Protein AF-A0A3Q9RNN1-F1 (afdb_monomer_lite)

Foldseek 3Di:
DPPVCCVPPLVVLLVVCLQAQAPDPVRNVLSLVLVLLVVLVVQVCCVPPPVPDDDPDPCPSVVSSVVSVVSNVVSSVVSVVPPDPVSRDYDDCVLCDPPHVVVVSSCVSVVVSVVVVVVVVVPPD

pLDDT: mean 90.62, std 6.49, range [57.97, 97.44]

Sequence (125 aa):
MPVTVVTLFFPIMVLLSVRYSPEKWGWKIPFYWTIIHIGMFLETWSLTNTGLIRYSFKWGFWDSYTWWWIYFLVFEWIGGIIIPRDLRKPININHLKFGGLGWAIIHFVLILTIFLGGYYLGSLK

Organism: NCBI:txid228899

Secondary structure (DSSP, 8-state):
--HHHHHHHHHHHHHHHHHH--SSHHHHHHHHHHHHHHHHHHHHHHHHHTSS---SSTTHHHHHHHHHHHHHHHHHHHHHHHS-GGG--PPPGGGTSTTSHHHHHHHHHHHHHHHHHHHHHHH--

Structure (mmCIF, N/CA/C/O backbone):
data_AF-A0A3Q9RNN1-F1
#
_entry.id   AF-A0A3Q9RNN1-F1
#
loop_
_atom_site.group_PDB
_atom_site.id
_atom_site.type_symbol
_atom_site.label_atom_id
_atom_site.label_alt_id
_atom_site.label_comp_id
_atom_site.label_asym_id
_atom_site.label_entity_id
_atom_site.label_seq_id
_atom_site.pdbx_PDB_ins_code
_atom_site.Cartn_x
_atom_site.Cartn_y
_atom_site.Cartn_z
_atom_site.occupancy
_atom_site.B_iso_or_equiv
_atom_site.auth_seq_id
_atom_site.auth_comp_id
_atom_site.auth_asym_id
_atom_site.auth_atom_id
_atom_site.pdbx_PDB_model_num
ATOM 1 N N . MET A 1 1 ? -15.797 -8.841 9.836 1.00 64.12 1 MET A N 1
ATOM 2 C CA . MET A 1 1 ? -15.927 -7.996 8.629 1.00 64.12 1 MET A CA 1
ATOM 3 C C . MET A 1 1 ? -16.878 -8.668 7.649 1.00 64.12 1 MET A C 1
ATOM 5 O O . MET A 1 1 ? -16.932 -9.896 7.662 1.00 64.12 1 MET A O 1
ATOM 9 N N . PRO A 1 2 ? -17.606 -7.916 6.808 1.00 77.94 2 PRO A N 1
ATOM 10 C CA . PRO A 1 2 ? -18.436 -8.495 5.758 1.00 77.94 2 PRO A CA 1
ATOM 11 C C . PRO A 1 2 ? -17.542 -9.212 4.742 1.00 77.94 2 PRO A C 1
ATOM 13 O O . PRO A 1 2 ? -16.703 -8.576 4.104 1.00 77.94 2 PRO A O 1
ATOM 16 N N . VAL A 1 3 ? -17.713 -10.529 4.600 1.00 80.12 3 VAL A N 1
ATOM 17 C CA . VAL A 1 3 ? -16.851 -11.377 3.756 1.00 80.12 3 VAL A CA 1
ATOM 18 C C . VAL A 1 3 ? -16.799 -10.848 2.324 1.00 80.12 3 VAL A C 1
ATOM 20 O O . VAL A 1 3 ? -15.711 -10.661 1.798 1.00 80.12 3 VAL A O 1
ATOM 23 N N . THR A 1 4 ? -17.949 -10.485 1.750 1.00 83.38 4 THR A N 1
ATOM 24 C CA . THR A 1 4 ? -18.067 -9.972 0.376 1.00 83.38 4 THR A CA 1
ATOM 25 C C . THR A 1 4 ? -17.208 -8.733 0.115 1.00 83.38 4 THR A C 1
ATOM 27 O O . THR A 1 4 ? -16.589 -8.621 -0.940 1.00 83.38 4 THR A O 1
ATOM 30 N N . VAL A 1 5 ? -17.145 -7.807 1.079 1.00 81.88 5 VAL A N 1
ATOM 31 C CA . VAL A 1 5 ? -16.359 -6.569 0.951 1.00 81.88 5 VAL A CA 1
ATOM 32 C C . VAL A 1 5 ? -14.869 -6.900 0.938 1.00 81.88 5 VAL A C 1
ATOM 34 O O . VAL A 1 5 ? -14.137 -6.419 0.076 1.00 81.88 5 VAL A O 1
ATOM 37 N N . VAL A 1 6 ? -14.433 -7.777 1.844 1.00 81.19 6 VAL A N 1
ATOM 38 C CA . VAL A 1 6 ? -13.032 -8.208 1.945 1.00 81.19 6 VAL A CA 1
ATOM 39 C C . VAL A 1 6 ? -12.606 -8.968 0.687 1.00 81.19 6 VAL A C 1
ATOM 41 O O . VAL A 1 6 ? -11.581 -8.644 0.086 1.00 81.19 6 VAL A O 1
ATOM 44 N N . THR A 1 7 ? -13.415 -9.930 0.239 1.00 84.19 7 THR A N 1
ATOM 45 C CA . THR A 1 7 ? -13.109 -10.766 -0.932 1.00 84.19 7 THR A CA 1
ATOM 46 C C . THR A 1 7 ? -13.111 -9.996 -2.246 1.00 84.19 7 THR A C 1
ATOM 48 O O . THR A 1 7 ? -12.524 -10.465 -3.213 1.00 84.19 7 THR A O 1
ATOM 51 N N . LEU A 1 8 ? -13.754 -8.828 -2.307 1.00 88.19 8 LEU A N 1
ATOM 52 C CA . LEU A 1 8 ? -13.727 -7.973 -3.492 1.00 88.19 8 LEU A CA 1
ATOM 53 C C . LEU A 1 8 ? -12.569 -6.968 -3.435 1.00 88.19 8 LEU A C 1
ATOM 55 O O . LEU A 1 8 ? -11.812 -6.828 -4.394 1.00 88.19 8 LEU A O 1
ATOM 59 N N . PHE A 1 9 ? -12.417 -6.272 -2.309 1.00 88.56 9 PHE A N 1
ATOM 60 C CA . PHE A 1 9 ? -11.522 -5.122 -2.205 1.00 88.56 9 PHE A CA 1
ATOM 61 C C . PHE A 1 9 ? -10.041 -5.522 -2.226 1.00 88.56 9 PHE A C 1
ATOM 63 O O . PHE A 1 9 ? -9.253 -4.961 -2.991 1.00 88.56 9 PHE A O 1
ATOM 70 N N . PHE A 1 10 ? -9.659 -6.530 -1.436 1.00 90.00 10 PHE A N 1
ATOM 71 C CA . PHE A 1 10 ? -8.259 -6.940 -1.299 1.00 90.00 10 PHE A CA 1
ATOM 72 C C . PHE A 1 10 ? -7.655 -7.511 -2.589 1.00 90.00 10 PHE A C 1
ATOM 74 O O . PHE A 1 10 ? -6.546 -7.097 -2.942 1.00 90.00 10 PHE A O 1
ATOM 81 N N . PRO A 1 11 ? -8.338 -8.396 -3.343 1.00 92.31 11 PRO A N 1
ATOM 82 C CA . PRO A 1 11 ? -7.813 -8.864 -4.623 1.00 92.31 11 PRO A CA 1
ATOM 83 C C . PRO A 1 11 ? -7.654 -7.742 -5.650 1.00 92.31 11 PRO A C 1
ATOM 85 O O . PRO A 1 11 ? -6.625 -7.681 -6.318 1.00 92.31 11 PRO A O 1
ATOM 88 N N . ILE A 1 12 ? -8.614 -6.814 -5.746 1.00 93.62 12 ILE A N 1
ATOM 89 C CA . ILE A 1 12 ? -8.522 -5.678 -6.680 1.00 93.62 12 ILE A CA 1
ATOM 90 C C . ILE A 1 12 ? -7.313 -4.801 -6.345 1.00 93.62 12 ILE A C 1
ATOM 92 O O . ILE A 1 12 ? -6.528 -4.467 -7.236 1.00 93.62 12 ILE A O 1
ATOM 96 N N . MET A 1 13 ? -7.124 -4.462 -5.067 1.00 94.31 13 MET A N 1
ATOM 97 C CA . MET A 1 13 ? -5.956 -3.688 -4.644 1.00 94.31 13 MET A CA 1
ATOM 98 C C . MET A 1 13 ? -4.648 -4.412 -4.949 1.00 94.31 13 MET A C 1
ATOM 100 O O . MET A 1 13 ? -3.707 -3.782 -5.430 1.00 94.31 13 MET A O 1
ATOM 104 N N . VAL A 1 14 ? -4.579 -5.724 -4.711 1.00 94.75 14 VAL A N 1
ATOM 105 C CA . VAL A 1 14 ? -3.399 -6.525 -5.053 1.00 94.75 14 VAL A CA 1
ATOM 106 C C . VAL A 1 14 ? -3.120 -6.465 -6.545 1.00 94.75 14 VAL A C 1
ATOM 108 O O . VAL A 1 14 ? -2.014 -6.091 -6.924 1.00 94.75 14 VAL A O 1
ATOM 111 N N . LEU A 1 15 ? -4.112 -6.741 -7.391 1.00 93.44 15 LEU A N 1
ATOM 112 C CA . LEU A 1 15 ? -3.942 -6.726 -8.844 1.00 93.44 15 LEU A CA 1
ATOM 113 C C . LEU A 1 15 ? -3.412 -5.375 -9.338 1.00 93.44 15 LEU A C 1
ATOM 115 O O . LEU A 1 15 ? -2.483 -5.330 -10.146 1.00 93.44 15 LEU A O 1
ATOM 119 N N . LEU A 1 16 ? -3.954 -4.273 -8.815 1.00 94.50 16 LEU A N 1
ATOM 120 C CA . LEU A 1 16 ? -3.481 -2.929 -9.145 1.00 94.50 16 LEU A CA 1
ATOM 121 C C . LEU A 1 16 ? -2.063 -2.680 -8.615 1.00 94.50 16 LEU A C 1
ATOM 123 O O . LEU A 1 16 ? -1.190 -2.251 -9.368 1.00 94.50 16 LEU A O 1
ATOM 127 N N . SER A 1 17 ? -1.812 -2.979 -7.342 1.00 94.81 17 SER A N 1
ATOM 128 C CA . SER A 1 17 ? -0.517 -2.731 -6.700 1.00 94.81 17 SER A CA 1
ATOM 129 C C . SER A 1 17 ? 0.614 -3.518 -7.366 1.00 94.81 17 SER A C 1
ATOM 131 O O . SER A 1 17 ? 1.659 -2.948 -7.659 1.00 94.81 17 SER A O 1
ATOM 133 N N . VAL A 1 18 ? 0.394 -4.791 -7.700 1.00 95.25 18 VAL A N 1
ATOM 134 C CA . VAL A 1 18 ? 1.374 -5.659 -8.366 1.00 95.25 18 VAL A CA 1
ATOM 135 C C . VAL A 1 18 ? 1.631 -5.197 -9.798 1.00 95.25 18 VAL A C 1
ATOM 137 O O . VAL A 1 18 ? 2.786 -5.167 -10.241 1.00 95.25 18 VAL A O 1
ATOM 140 N N . ARG A 1 19 ? 0.579 -4.793 -10.526 1.00 94.94 19 ARG A N 1
ATOM 141 C CA . ARG A 1 19 ? 0.704 -4.294 -11.903 1.00 94.94 19 ARG A CA 1
ATOM 142 C C . ARG A 1 19 ? 1.559 -3.033 -11.983 1.00 94.94 19 ARG A C 1
ATOM 144 O O . ARG A 1 19 ? 2.358 -2.922 -12.911 1.00 94.94 19 ARG A O 1
ATOM 151 N N . TYR A 1 20 ? 1.383 -2.112 -11.036 1.00 95.31 20 TYR A N 1
ATOM 152 C CA . TYR A 1 20 ? 2.055 -0.807 -11.023 1.00 95.31 20 TYR A CA 1
ATOM 153 C C . TYR A 1 20 ? 3.289 -0.740 -10.110 1.00 95.31 20 TYR A C 1
ATOM 155 O O . TYR A 1 20 ? 3.972 0.286 -10.083 1.00 95.31 20 TYR A O 1
ATOM 163 N N . SER A 1 21 ? 3.603 -1.829 -9.402 1.00 95.50 21 SER A N 1
ATOM 164 C CA . SER A 1 21 ? 4.741 -1.930 -8.487 1.00 95.50 21 SER A CA 1
ATOM 165 C C . SER A 1 21 ? 6.043 -1.484 -9.165 1.00 95.50 21 SER A C 1
ATOM 167 O O . SER A 1 21 ? 6.345 -1.963 -10.262 1.00 95.50 21 SER A O 1
ATOM 169 N N . PRO A 1 22 ? 6.844 -0.599 -8.545 1.00 94.88 22 PRO A N 1
ATOM 170 C CA . PRO A 1 22 ? 8.117 -0.160 -9.111 1.00 94.88 22 PRO A CA 1
ATOM 171 C C . PRO A 1 22 ? 9.072 -1.334 -9.346 1.00 94.88 22 PRO A C 1
ATOM 173 O O . PRO A 1 22 ? 9.126 -2.265 -8.544 1.00 94.88 22 PRO A O 1
ATOM 176 N N . GLU A 1 23 ? 9.886 -1.280 -10.402 1.00 91.69 23 GLU A N 1
ATOM 177 C CA . GLU A 1 23 ? 10.851 -2.357 -10.686 1.00 91.69 23 GLU A CA 1
ATOM 178 C C . GLU A 1 23 ? 11.927 -2.468 -9.604 1.00 91.69 23 GLU A C 1
ATOM 180 O O . GLU A 1 23 ? 12.267 -3.559 -9.147 1.00 91.69 23 GLU A O 1
ATOM 185 N N . LYS A 1 24 ? 12.460 -1.322 -9.163 1.00 91.62 24 LYS A N 1
ATOM 186 C CA . LYS A 1 24 ? 13.520 -1.281 -8.155 1.00 91.62 24 LYS A CA 1
ATOM 187 C C . LYS A 1 24 ? 12.948 -1.554 -6.773 1.00 91.62 24 LYS A C 1
ATOM 189 O O . LYS A 1 24 ? 12.112 -0.795 -6.286 1.00 91.62 24 LYS A O 1
ATOM 194 N N . TRP A 1 25 ? 13.495 -2.569 -6.107 1.00 87.56 25 TRP A N 1
ATOM 195 C CA . TRP A 1 25 ? 13.065 -2.998 -4.775 1.00 87.56 25 TRP A CA 1
ATOM 196 C C . TRP A 1 25 ? 13.048 -1.863 -3.741 1.00 87.56 25 TRP A C 1
ATOM 198 O O . TRP A 1 25 ? 12.090 -1.735 -2.987 1.00 87.56 25 TRP A O 1
ATOM 208 N N . GLY A 1 26 ? 14.041 -0.966 -3.775 1.00 91.00 26 GLY A N 1
ATOM 209 C CA . GLY A 1 26 ? 14.100 0.188 -2.867 1.00 91.00 26 GLY A CA 1
ATOM 210 C C . GLY A 1 26 ? 12.887 1.126 -2.948 1.00 91.00 26 GLY A C 1
ATOM 211 O O . GLY A 1 26 ? 12.564 1.783 -1.966 1.00 91.00 26 GLY A O 1
ATOM 212 N N . TRP A 1 27 ? 12.176 1.153 -4.081 1.00 93.56 27 TRP A N 1
ATOM 213 C CA . TRP A 1 27 ? 10.954 1.946 -4.253 1.00 93.56 27 TRP A CA 1
ATOM 214 C C . TRP A 1 27 ? 9.667 1.163 -3.988 1.00 93.56 27 TRP A C 1
ATOM 216 O O . TRP A 1 27 ? 8.606 1.773 -3.879 1.00 93.56 27 TRP A O 1
ATOM 226 N N . LYS A 1 28 ? 9.737 -0.163 -3.835 1.00 93.88 28 LYS A N 1
ATOM 227 C CA . LYS A 1 28 ? 8.563 -0.978 -3.500 1.00 93.88 28 LYS A CA 1
ATOM 228 C C . LYS A 1 28 ? 8.088 -0.717 -2.080 1.00 93.88 28 LYS A C 1
ATOM 230 O O . LYS A 1 28 ? 6.892 -0.569 -1.881 1.00 93.88 28 LYS A O 1
ATOM 235 N N . ILE A 1 29 ? 9.006 -0.600 -1.118 1.00 92.81 29 ILE A N 1
ATOM 236 C CA . ILE A 1 29 ? 8.655 -0.304 0.278 1.00 92.81 29 ILE A CA 1
ATOM 237 C C . ILE 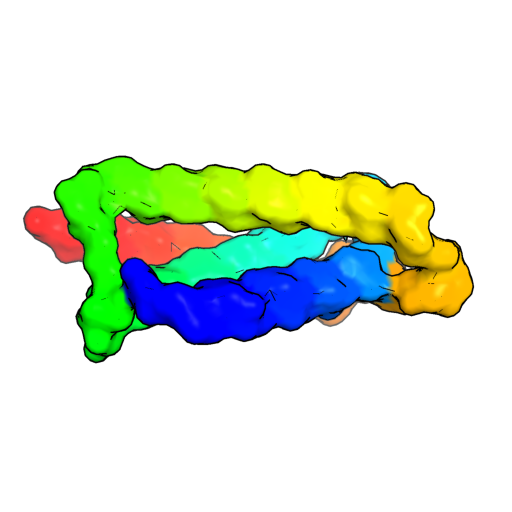A 1 29 ? 7.820 0.979 0.375 1.00 92.81 29 ILE A C 1
ATOM 239 O O . ILE A 1 29 ? 6.676 0.872 0.802 1.00 92.81 29 ILE A O 1
ATOM 243 N N . PRO A 1 30 ? 8.295 2.165 -0.060 1.00 94.69 30 PRO A N 1
ATOM 244 C CA . PRO A 1 30 ? 7.494 3.383 0.050 1.00 94.69 30 PRO A CA 1
ATOM 245 C C . PRO A 1 30 ? 6.194 3.308 -0.762 1.00 94.69 30 PRO A C 1
ATOM 247 O O . PRO A 1 30 ? 5.176 3.822 -0.315 1.00 94.69 30 PRO A O 1
ATOM 250 N N . PHE A 1 31 ? 6.192 2.614 -1.905 1.00 96.12 31 PHE A N 1
ATOM 251 C CA . PHE A 1 31 ? 4.984 2.391 -2.700 1.00 96.12 31 PHE A CA 1
ATOM 252 C C . PHE A 1 31 ? 3.912 1.588 -1.942 1.00 96.12 31 PHE A C 1
ATOM 254 O O . PHE A 1 31 ? 2.783 2.059 -1.800 1.00 96.12 31 PHE A O 1
ATOM 261 N N . TYR A 1 32 ? 4.251 0.405 -1.415 1.00 96.69 32 TYR A N 1
ATOM 262 C CA . TYR A 1 32 ? 3.310 -0.401 -0.630 1.00 96.69 32 TYR A CA 1
ATOM 263 C C . TYR A 1 32 ? 2.942 0.282 0.676 1.00 96.69 32 TYR A C 1
ATOM 265 O O . TYR A 1 32 ? 1.785 0.229 1.078 1.00 96.69 32 TYR A O 1
ATOM 273 N N . TRP A 1 33 ? 3.884 0.984 1.300 1.00 96.19 33 TRP A N 1
ATOM 274 C CA . TRP A 1 33 ? 3.629 1.711 2.533 1.00 96.19 33 TRP A CA 1
ATOM 275 C C . TRP A 1 33 ? 2.522 2.755 2.353 1.00 96.19 33 TRP A C 1
ATOM 277 O O . TRP A 1 33 ? 1.600 2.820 3.164 1.00 96.19 33 TRP A O 1
ATOM 287 N N . THR A 1 34 ? 2.548 3.504 1.246 1.00 96.69 34 THR A N 1
ATOM 288 C CA . THR A 1 34 ? 1.477 4.442 0.880 1.00 96.69 34 THR A CA 1
ATOM 289 C C . THR A 1 34 ? 0.131 3.743 0.700 1.00 96.69 34 THR A C 1
ATOM 291 O O . THR A 1 34 ? -0.866 4.209 1.249 1.00 96.69 34 THR A O 1
ATOM 294 N N . ILE A 1 35 ? 0.085 2.620 -0.023 1.00 96.75 35 ILE A N 1
ATOM 295 C CA . ILE A 1 35 ? -1.161 1.861 -0.232 1.00 96.75 35 ILE A CA 1
ATOM 296 C C . ILE A 1 35 ? -1.720 1.365 1.106 1.00 96.75 35 ILE A C 1
ATOM 298 O O . ILE A 1 35 ? -2.908 1.528 1.376 1.00 96.75 35 ILE A O 1
ATOM 302 N N . ILE A 1 36 ? -0.860 0.810 1.958 1.00 96.44 36 ILE A N 1
ATOM 303 C CA . ILE A 1 36 ? -1.233 0.300 3.278 1.00 96.44 36 ILE A CA 1
ATOM 304 C C . ILE A 1 36 ? -1.748 1.433 4.164 1.00 96.44 36 ILE A C 1
ATOM 306 O O . ILE A 1 36 ? -2.768 1.262 4.818 1.00 96.44 36 ILE A O 1
ATOM 310 N N . HIS A 1 37 ? -1.118 2.609 4.160 1.00 96.25 37 HIS A N 1
ATOM 311 C CA . HIS A 1 37 ? -1.588 3.751 4.950 1.00 96.25 37 HIS A CA 1
ATOM 312 C C . HIS A 1 37 ? -2.947 4.283 4.480 1.00 96.25 37 HIS A C 1
ATOM 314 O O . HIS A 1 37 ? -3.781 4.638 5.313 1.00 96.25 37 HIS A O 1
ATOM 320 N N . ILE A 1 38 ? -3.212 4.280 3.169 1.00 95.75 38 ILE A N 1
ATOM 321 C CA . ILE A 1 38 ? -4.550 4.581 2.637 1.00 95.75 38 ILE A CA 1
ATOM 322 C C . ILE A 1 38 ? -5.555 3.520 3.108 1.00 95.75 38 ILE A C 1
ATOM 324 O O . ILE A 1 38 ? -6.631 3.869 3.592 1.00 95.75 38 ILE A O 1
ATOM 328 N N . GLY A 1 39 ? -5.195 2.237 3.016 1.00 93.56 39 GLY A N 1
ATOM 329 C CA . GLY A 1 39 ? -6.022 1.121 3.481 1.00 93.56 39 GLY A CA 1
ATOM 330 C C . GLY A 1 39 ? -6.360 1.218 4.969 1.00 93.56 39 GLY A C 1
ATOM 331 O O . GLY A 1 39 ? -7.533 1.205 5.334 1.00 93.56 39 GLY A O 1
ATOM 332 N N . MET A 1 40 ? -5.352 1.424 5.818 1.00 92.81 40 MET A N 1
ATOM 333 C CA . MET A 1 40 ? -5.515 1.597 7.262 1.00 92.81 40 MET A CA 1
ATOM 334 C C . MET A 1 40 ? -6.355 2.818 7.614 1.00 92.81 40 MET A C 1
ATOM 336 O O . MET A 1 40 ? -7.160 2.756 8.543 1.00 92.81 40 MET A O 1
ATOM 340 N N . PHE A 1 41 ? -6.205 3.925 6.885 1.00 93.31 41 PHE A N 1
ATOM 341 C CA . PHE A 1 41 ? -7.060 5.092 7.075 1.00 93.31 41 PHE A CA 1
ATOM 342 C C . PHE A 1 41 ? -8.532 4.748 6.808 1.00 93.31 41 PHE A C 1
ATOM 344 O O . PHE A 1 41 ? -9.385 5.009 7.658 1.00 93.31 41 PHE A O 1
ATOM 351 N N . LEU A 1 42 ? -8.831 4.101 5.676 1.00 91.56 42 LEU A N 1
ATOM 352 C CA . LEU A 1 42 ? -10.193 3.685 5.319 1.00 91.56 42 LEU A CA 1
ATOM 353 C C . LEU A 1 42 ? -10.765 2.655 6.301 1.00 91.56 42 LEU A C 1
ATOM 355 O O . LEU A 1 42 ? -11.944 2.721 6.654 1.00 91.56 42 LEU A O 1
ATOM 359 N N . GLU A 1 43 ? -9.938 1.723 6.765 1.00 90.06 43 GLU A N 1
ATOM 360 C CA . GLU A 1 43 ? -10.303 0.726 7.770 1.00 90.06 43 GLU A CA 1
ATOM 361 C C . GLU A 1 43 ? -10.630 1.381 9.115 1.00 90.06 43 GLU A C 1
ATOM 363 O O . GLU A 1 43 ? -11.674 1.095 9.700 1.00 90.06 43 GLU A O 1
ATOM 368 N N . THR A 1 44 ? -9.806 2.329 9.566 1.00 89.62 44 THR A N 1
ATOM 369 C CA . THR A 1 44 ? -10.040 3.095 10.804 1.00 89.62 44 THR A CA 1
ATOM 370 C C . THR A 1 44 ? -11.298 3.944 10.705 1.00 89.62 44 THR A C 1
ATOM 372 O O . THR A 1 44 ? -12.116 3.980 11.628 1.00 89.62 44 THR A O 1
ATOM 375 N N . TRP A 1 45 ? -11.488 4.613 9.570 1.00 90.12 45 TRP A N 1
ATOM 376 C CA . TRP A 1 45 ? -12.690 5.390 9.309 1.00 90.12 45 TRP A CA 1
ATOM 377 C C . TRP A 1 45 ? -13.939 4.496 9.311 1.00 90.12 45 TRP A C 1
ATOM 379 O O . TRP A 1 45 ? -14.939 4.831 9.945 1.00 90.12 45 TRP A O 1
ATOM 389 N N . SER A 1 46 ? -13.863 3.312 8.698 1.00 89.50 46 SER A N 1
ATOM 390 C CA . SER A 1 46 ? -14.963 2.340 8.682 1.00 89.50 46 SER A CA 1
ATOM 391 C C . SER A 1 46 ? -15.264 1.787 10.079 1.00 89.50 46 SER A C 1
ATOM 393 O O . SER A 1 46 ? -16.434 1.711 10.463 1.00 89.50 46 SER A O 1
ATOM 395 N N . LEU A 1 47 ? -14.232 1.452 10.858 1.00 88.62 47 LEU A N 1
ATOM 396 C CA . LEU A 1 47 ? -14.339 1.014 12.254 1.00 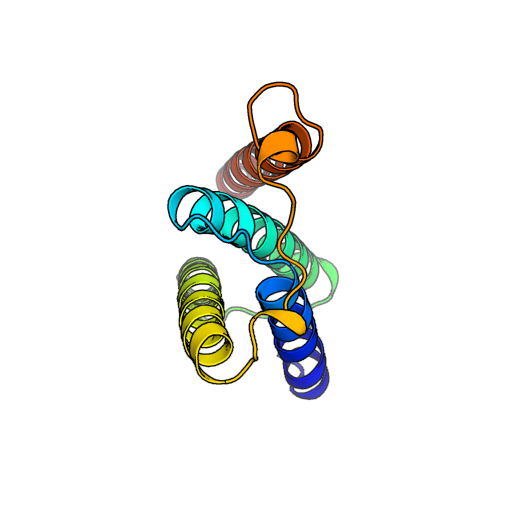88.62 47 LEU A CA 1
ATOM 397 C C . LEU A 1 47 ? -15.075 2.049 13.117 1.00 88.62 47 LEU A C 1
ATOM 399 O O . LEU A 1 47 ? -15.925 1.679 13.923 1.00 88.62 47 LEU A O 1
ATOM 403 N N . THR A 1 48 ? -14.770 3.334 12.928 1.00 87.69 48 THR A N 1
ATOM 404 C CA . THR A 1 48 ? -15.303 4.430 13.755 1.00 87.69 48 THR A CA 1
ATOM 405 C C . THR A 1 48 ? -16.673 4.940 13.304 1.00 87.69 48 THR A C 1
ATOM 407 O O . THR A 1 48 ? -17.468 5.329 14.154 1.00 87.69 48 THR A O 1
ATOM 410 N N . ASN A 1 49 ? -16.986 4.914 12.002 1.00 89.94 49 ASN A N 1
ATOM 411 C CA . ASN A 1 49 ? -18.191 5.565 11.460 1.00 89.94 49 ASN A CA 1
ATOM 412 C C . ASN A 1 49 ? -19.283 4.602 10.978 1.00 89.94 49 ASN A C 1
ATOM 414 O O . ASN A 1 49 ? -20.443 4.992 10.900 1.00 89.94 49 ASN A O 1
ATOM 418 N N . THR A 1 50 ? -18.943 3.359 10.621 1.00 86.38 50 THR A N 1
ATOM 419 C CA . THR A 1 50 ? -19.891 2.465 9.919 1.00 86.38 50 THR A CA 1
ATOM 420 C C . THR A 1 50 ? -20.264 1.217 10.712 1.00 86.38 50 THR A C 1
ATOM 422 O O . THR A 1 50 ? -21.244 0.550 10.392 1.00 86.38 50 THR A O 1
ATOM 425 N N . GLY A 1 51 ? -19.466 0.849 11.720 1.00 81.31 51 GLY A N 1
ATOM 426 C CA . GLY A 1 51 ? -19.641 -0.394 12.476 1.00 81.31 51 GLY A CA 1
ATOM 427 C C . GLY A 1 51 ? -19.438 -1.681 11.659 1.00 81.31 51 GLY A C 1
ATOM 428 O O . GLY A 1 51 ? -19.648 -2.766 12.205 1.00 81.31 51 GLY A O 1
ATOM 429 N N . LEU A 1 52 ? -19.017 -1.581 10.387 1.00 80.94 52 LEU A N 1
ATOM 430 C CA . LEU A 1 52 ? -18.712 -2.714 9.495 1.00 80.94 52 LEU A CA 1
ATOM 431 C C . LEU A 1 52 ? -17.533 -3.552 10.004 1.00 80.94 52 LEU A C 1
ATOM 433 O O . LEU A 1 52 ? -17.449 -4.763 9.777 1.00 80.94 52 LEU A O 1
ATOM 437 N N . ILE A 1 53 ? -16.606 -2.888 10.686 1.00 83.19 53 ILE A N 1
ATOM 438 C CA . ILE A 1 53 ? -15.407 -3.471 11.267 1.00 83.19 53 ILE A CA 1
ATOM 439 C C . ILE A 1 53 ? -15.520 -3.278 12.773 1.00 83.19 53 ILE A C 1
ATOM 441 O O . ILE A 1 53 ? -15.943 -2.223 13.233 1.00 83.19 53 ILE A O 1
ATOM 445 N N . ARG A 1 54 ? -15.179 -4.313 13.539 1.00 82.50 54 ARG A N 1
ATOM 446 C CA . ARG A 1 54 ? -15.085 -4.258 14.997 1.00 82.50 54 ARG A CA 1
ATOM 447 C C . ARG A 1 54 ? -13.870 -5.063 15.410 1.00 82.50 54 ARG A C 1
ATOM 449 O O . ARG A 1 54 ? -13.779 -6.241 15.067 1.00 82.50 54 ARG A O 1
ATOM 456 N N . TYR A 1 55 ? -12.957 -4.437 16.137 1.00 82.38 55 TYR A N 1
ATOM 457 C CA . TYR A 1 55 ? -11.877 -5.158 16.792 1.00 82.38 55 TYR A CA 1
ATOM 458 C C . TYR A 1 55 ? -12.371 -5.665 18.141 1.00 82.38 55 TYR A C 1
ATOM 460 O O . TYR A 1 55 ? -12.878 -4.898 18.955 1.00 82.38 55 TYR A O 1
ATOM 468 N N . SER A 1 56 ? -12.239 -6.967 18.373 1.00 77.19 56 SER A N 1
ATOM 469 C CA . SER A 1 56 ? -12.530 -7.591 19.667 1.00 77.19 56 SER A CA 1
ATOM 470 C C . SER A 1 56 ? -11.348 -7.502 20.636 1.00 77.19 56 SER A C 1
ATOM 472 O O . SER A 1 56 ? -11.528 -7.658 21.840 1.00 77.19 56 SER A O 1
ATOM 474 N N . PHE A 1 57 ? -10.141 -7.247 20.123 1.00 78.44 57 PHE A N 1
ATOM 475 C CA . PHE A 1 57 ? -8.894 -7.259 20.879 1.00 78.44 57 PHE A CA 1
ATOM 476 C C . PHE A 1 57 ? -8.108 -5.957 20.699 1.00 78.44 57 PHE A C 1
ATOM 478 O O . PHE A 1 57 ? -8.104 -5.370 19.617 1.00 78.44 57 PHE A O 1
ATOM 485 N N . LYS A 1 58 ? -7.408 -5.521 21.757 1.00 73.44 58 LYS A N 1
ATOM 486 C CA . LYS A 1 58 ? -6.687 -4.233 21.808 1.00 73.44 58 LYS A CA 1
ATOM 487 C C . LYS A 1 58 ? -5.594 -4.098 20.738 1.00 73.44 58 LYS A C 1
ATOM 489 O O . LYS A 1 58 ? -5.329 -2.989 20.293 1.00 73.44 58 LYS A O 1
ATOM 494 N N . TRP A 1 59 ? -5.001 -5.210 20.302 1.00 75.62 59 TRP A N 1
ATOM 495 C CA . TRP A 1 59 ? -3.969 -5.229 19.258 1.00 75.62 59 TRP A CA 1
ATOM 496 C C . TRP A 1 59 ? -4.515 -5.362 17.832 1.00 75.62 59 TRP A C 1
ATOM 498 O O . TRP A 1 59 ? -3.735 -5.317 16.888 1.00 75.62 59 TRP A O 1
ATOM 508 N N . GLY A 1 60 ? -5.839 -5.426 17.643 1.00 82.38 60 GLY A N 1
ATOM 509 C CA . GLY A 1 60 ? -6.441 -5.670 16.326 1.00 82.38 60 GLY A CA 1
ATOM 510 C C . GLY A 1 60 ? -6.029 -4.666 15.242 1.00 82.38 60 GLY A C 1
ATOM 511 O O . GLY A 1 60 ? -5.882 -5.042 14.085 1.00 82.38 60 GLY A O 1
ATOM 512 N N . PHE A 1 61 ? -5.763 -3.410 15.616 1.00 85.44 61 PHE A N 1
ATOM 513 C CA . PHE A 1 61 ? -5.249 -2.400 14.687 1.00 85.44 61 PHE A CA 1
ATOM 514 C C . PHE A 1 61 ? -3.827 -2.718 14.195 1.00 85.44 61 PHE A C 1
ATOM 516 O O . PHE A 1 61 ? -3.549 -2.638 13.000 1.00 85.44 61 PHE A O 1
ATOM 523 N N . TRP A 1 62 ? -2.932 -3.088 15.116 1.00 87.44 62 TRP A N 1
ATOM 524 C CA . TRP A 1 62 ? -1.551 -3.455 14.797 1.00 87.44 62 TRP A CA 1
ATOM 525 C C . TRP A 1 62 ? -1.482 -4.766 14.013 1.00 87.44 62 TRP A C 1
ATOM 527 O O . TRP A 1 62 ? -0.728 -4.874 13.042 1.00 87.44 62 TRP A O 1
ATOM 537 N N . ASP A 1 63 ? -2.308 -5.737 14.401 1.00 89.62 63 ASP A N 1
ATOM 538 C CA . ASP A 1 63 ? -2.421 -7.015 13.709 1.00 89.62 63 ASP A CA 1
ATOM 539 C C . ASP A 1 63 ? -2.885 -6.788 12.268 1.00 89.62 63 ASP A C 1
ATOM 541 O O . ASP A 1 63 ? -2.257 -7.298 11.341 1.00 89.62 63 ASP A O 1
ATOM 545 N N . SER A 1 64 ? -3.920 -5.962 12.064 1.00 90.69 64 SER A N 1
ATOM 546 C CA . SER A 1 64 ? -4.399 -5.606 10.725 1.00 90.69 64 SER A CA 1
ATOM 547 C C . SER A 1 64 ? -3.292 -4.951 9.895 1.00 90.69 64 SER A C 1
ATOM 549 O O . SER A 1 64 ? -2.962 -5.447 8.817 1.00 90.69 64 SER A O 1
ATOM 551 N N . TYR A 1 65 ? -2.624 -3.918 10.421 1.00 92.50 65 TYR A N 1
ATOM 552 C CA . TYR A 1 65 ? -1.506 -3.251 9.739 1.00 92.50 65 TYR A CA 1
ATOM 553 C C . TYR A 1 65 ? -0.389 -4.222 9.323 1.00 92.50 65 TYR A C 1
ATOM 555 O O . TYR A 1 65 ? 0.131 -4.152 8.207 1.00 92.50 65 TYR A O 1
ATOM 563 N N . THR A 1 66 ? -0.037 -5.160 10.201 1.00 94.38 66 THR A N 1
ATOM 564 C CA . THR A 1 66 ? 0.968 -6.189 9.906 1.00 94.38 66 THR A CA 1
ATOM 565 C C . THR A 1 66 ? 0.485 -7.141 8.810 1.00 94.38 66 THR A C 1
ATOM 567 O O . THR A 1 66 ? 1.237 -7.460 7.885 1.00 94.38 66 THR A O 1
ATOM 570 N N . TRP A 1 67 ? -0.781 -7.559 8.859 1.00 93.94 67 TRP A N 1
ATOM 571 C CA . TRP A 1 67 ? -1.378 -8.417 7.836 1.00 93.94 67 TRP A CA 1
ATOM 572 C C . TRP A 1 67 ? -1.450 -7.747 6.468 1.00 93.94 67 TRP A C 1
ATOM 574 O O . TRP A 1 67 ? -1.175 -8.410 5.469 1.00 93.94 67 TRP A O 1
ATOM 584 N N . TRP A 1 68 ? -1.731 -6.445 6.406 1.00 95.19 68 TRP A N 1
ATOM 585 C CA . TRP A 1 68 ? -1.653 -5.662 5.174 1.00 95.19 68 TRP A CA 1
ATOM 586 C C . TRP A 1 68 ? -0.264 -5.758 4.522 1.00 95.19 68 TRP A C 1
ATOM 588 O O . TRP A 1 68 ? -0.163 -6.010 3.317 1.00 95.19 68 TRP A O 1
ATOM 598 N N . TRP A 1 69 ? 0.805 -5.623 5.314 1.00 96.19 69 TRP A N 1
ATOM 599 C CA . TRP A 1 69 ? 2.182 -5.783 4.835 1.00 96.19 69 TRP A CA 1
ATOM 600 C C . TRP A 1 69 ? 2.462 -7.187 4.312 1.00 96.19 69 TRP A C 1
ATOM 602 O O . TRP A 1 69 ? 2.928 -7.335 3.180 1.00 96.19 69 TRP A O 1
ATOM 612 N N . ILE A 1 70 ? 2.165 -8.212 5.114 1.00 96.06 70 ILE A N 1
ATOM 613 C CA . ILE A 1 70 ? 2.393 -9.612 4.731 1.00 96.06 70 ILE A CA 1
ATOM 614 C C . ILE A 1 70 ? 1.643 -9.925 3.435 1.00 96.06 70 ILE A C 1
ATOM 616 O O . ILE A 1 70 ? 2.233 -10.452 2.493 1.00 96.06 70 ILE A O 1
ATOM 620 N N . TYR A 1 71 ? 0.367 -9.548 3.364 1.00 94.69 71 TYR A N 1
ATOM 621 C CA . TYR A 1 71 ? -0.493 -9.802 2.217 1.00 94.69 71 TYR A CA 1
ATOM 622 C C . TYR A 1 71 ? 0.085 -9.192 0.934 1.00 94.69 71 TYR A C 1
ATOM 624 O O . TYR A 1 71 ? 0.327 -9.912 -0.036 1.00 94.69 71 TYR A O 1
ATOM 632 N N . PHE A 1 72 ? 0.398 -7.894 0.924 1.00 96.06 72 PHE A N 1
ATOM 633 C CA . PHE A 1 72 ? 0.937 -7.257 -0.279 1.00 96.06 72 PHE A CA 1
ATOM 634 C C . PHE A 1 72 ? 2.323 -7.765 -0.676 1.00 96.06 72 PHE A C 1
ATOM 636 O O . PHE A 1 72 ? 2.579 -7.918 -1.869 1.00 96.06 72 PHE A O 1
ATOM 643 N N . LEU A 1 73 ? 3.212 -8.046 0.280 1.00 94.62 73 LEU A N 1
ATOM 644 C CA . LEU A 1 73 ? 4.552 -8.551 -0.035 1.00 94.62 73 LEU A CA 1
ATOM 645 C C . LEU A 1 73 ? 4.508 -9.969 -0.610 1.00 94.62 73 LEU A C 1
ATOM 647 O O . LEU A 1 73 ? 5.193 -10.248 -1.596 1.00 94.62 73 LEU A O 1
ATOM 651 N N . VAL A 1 74 ? 3.672 -10.844 -0.044 1.00 96.31 74 VAL A N 1
ATOM 652 C CA . VAL A 1 74 ? 3.454 -12.197 -0.574 1.00 96.31 74 VAL A CA 1
ATOM 653 C C . VAL A 1 74 ? 2.903 -12.122 -1.995 1.00 96.31 74 VAL A C 1
ATOM 655 O O . VAL A 1 74 ? 3.429 -12.781 -2.889 1.00 96.31 74 VAL A O 1
ATOM 658 N N . PHE A 1 75 ? 1.894 -11.285 -2.241 1.00 96.06 75 PHE A N 1
ATOM 659 C CA . PHE A 1 75 ? 1.322 -11.162 -3.580 1.00 96.06 75 PHE A CA 1
ATOM 660 C C . PHE A 1 75 ? 2.219 -10.428 -4.578 1.00 96.06 75 PHE A C 1
ATOM 662 O O . PHE A 1 75 ? 2.158 -10.734 -5.766 1.00 96.06 75 PHE A O 1
ATOM 669 N N . GLU A 1 76 ? 3.085 -9.517 -4.140 1.00 95.19 76 GLU A N 1
ATOM 670 C CA . GLU A 1 76 ? 4.125 -8.955 -5.003 1.00 95.19 76 GLU A CA 1
ATOM 671 C C . GLU A 1 76 ? 5.133 -10.019 -5.426 1.00 95.19 76 GLU A C 1
ATOM 673 O O . GLU A 1 76 ? 5.522 -10.074 -6.594 1.00 95.19 76 GLU A O 1
ATOM 678 N N . TRP A 1 77 ? 5.526 -10.894 -4.501 1.00 94.31 77 TRP A N 1
ATOM 679 C CA . TRP A 1 77 ? 6.409 -12.012 -4.808 1.00 94.31 77 TRP A CA 1
ATOM 680 C C . TRP A 1 77 ? 5.750 -13.006 -5.773 1.00 94.31 77 TRP A C 1
ATOM 682 O O . TRP A 1 77 ? 6.316 -13.298 -6.827 1.00 94.31 77 TRP A O 1
ATOM 692 N N . ILE A 1 78 ? 4.521 -13.445 -5.479 1.00 95.69 78 ILE A N 1
ATOM 693 C CA . ILE A 1 78 ? 3.733 -14.323 -6.360 1.00 95.69 78 ILE A CA 1
ATOM 694 C C . ILE A 1 78 ? 3.534 -13.667 -7.732 1.00 95.69 78 ILE A C 1
ATOM 696 O O . ILE A 1 78 ? 3.760 -14.292 -8.766 1.00 95.69 78 ILE A O 1
ATOM 700 N N . GLY A 1 79 ? 3.155 -12.391 -7.758 1.00 93.25 79 GLY A N 1
ATOM 701 C CA . GLY A 1 79 ? 2.950 -11.625 -8.981 1.00 93.25 79 GLY A CA 1
ATOM 702 C C . GLY A 1 79 ? 4.219 -11.479 -9.816 1.00 93.25 79 GLY A C 1
ATOM 703 O O . GLY A 1 79 ? 4.150 -11.538 -11.040 1.00 93.25 79 GLY A O 1
ATOM 704 N N . GLY A 1 80 ? 5.382 -11.357 -9.174 1.00 90.94 80 GLY A N 1
ATOM 705 C CA . GLY A 1 80 ? 6.681 -11.356 -9.844 1.00 90.94 80 GLY A CA 1
ATOM 706 C C . GLY A 1 80 ? 7.058 -12.692 -10.491 1.00 90.94 80 GLY A C 1
ATOM 707 O O . GLY A 1 80 ? 7.854 -12.686 -11.429 1.00 90.94 80 GLY A O 1
ATOM 708 N N . ILE A 1 81 ? 6.489 -13.806 -10.019 1.00 93.81 81 ILE A N 1
ATOM 709 C CA . ILE A 1 81 ? 6.689 -15.149 -10.586 1.00 93.81 81 ILE A CA 1
ATOM 710 C C . ILE A 1 81 ? 5.675 -15.429 -11.699 1.00 93.81 81 ILE A C 1
ATOM 712 O O . ILE A 1 81 ? 6.042 -15.938 -12.754 1.00 93.81 81 ILE A O 1
ATOM 716 N N . ILE A 1 82 ? 4.399 -15.116 -11.460 1.00 94.69 82 ILE A N 1
ATOM 717 C CA . ILE A 1 82 ? 3.292 -15.520 -12.336 1.00 94.69 82 ILE A CA 1
ATOM 718 C C . ILE A 1 82 ? 3.106 -14.561 -13.515 1.00 94.69 82 ILE A C 1
ATOM 720 O O . ILE A 1 82 ? 2.778 -15.010 -14.610 1.00 94.69 82 ILE A O 1
ATOM 724 N N . ILE A 1 83 ? 3.265 -13.248 -13.307 1.00 91.81 83 ILE A N 1
ATOM 725 C CA . ILE A 1 83 ? 2.909 -12.239 -14.312 1.00 91.81 83 ILE A CA 1
ATOM 726 C C . ILE A 1 83 ? 4.135 -11.910 -15.181 1.00 91.81 83 ILE A C 1
ATOM 728 O O . ILE A 1 83 ? 5.122 -11.379 -14.659 1.00 91.81 83 ILE A O 1
ATOM 732 N N . PRO A 1 84 ? 4.072 -12.147 -16.507 1.00 91.69 84 PRO A N 1
ATOM 733 C CA . PRO A 1 84 ? 5.102 -11.732 -17.453 1.00 91.69 84 PRO A CA 1
ATOM 734 C C . PRO A 1 84 ? 5.432 -10.239 -17.356 1.00 91.69 84 PRO A C 1
ATOM 736 O O . PRO A 1 84 ? 4.561 -9.403 -17.100 1.00 91.69 84 PRO A O 1
ATOM 739 N N . ARG A 1 85 ? 6.703 -9.884 -17.577 1.00 88.06 85 ARG A N 1
ATOM 740 C CA . ARG A 1 85 ? 7.195 -8.504 -17.404 1.00 88.06 85 ARG A CA 1
ATOM 741 C C . ARG A 1 85 ? 6.493 -7.499 -18.317 1.00 88.06 85 ARG A C 1
ATOM 743 O O . ARG A 1 85 ? 6.251 -6.380 -17.888 1.00 88.06 85 ARG A O 1
ATOM 750 N N . ASP A 1 86 ? 6.149 -7.905 -19.530 1.00 90.94 86 ASP A N 1
ATOM 751 C CA . ASP A 1 86 ? 5.433 -7.117 -20.537 1.00 90.94 86 ASP A CA 1
ATOM 752 C C . ASP A 1 86 ? 3.975 -6.814 -20.151 1.00 90.94 86 ASP A C 1
ATOM 754 O O . ASP A 1 86 ? 3.417 -5.803 -20.580 1.00 90.94 86 ASP A O 1
ATOM 758 N N . LEU A 1 87 ? 3.373 -7.638 -19.287 1.00 92.38 87 LEU A N 1
ATOM 759 C CA . LEU A 1 87 ? 2.038 -7.394 -18.734 1.00 92.38 87 LEU A CA 1
ATOM 760 C C . LEU A 1 87 ? 2.071 -6.516 -17.473 1.00 92.38 87 LEU A C 1
ATOM 762 O O . LEU A 1 87 ? 1.037 -5.967 -17.067 1.00 92.38 87 LEU A O 1
ATOM 766 N N . ARG A 1 88 ? 3.249 -6.337 -16.860 1.00 92.19 88 ARG A N 1
ATOM 767 C CA . ARG A 1 88 ? 3.455 -5.373 -15.773 1.00 92.19 88 ARG A CA 1
ATOM 768 C C . ARG A 1 88 ? 3.647 -3.975 -16.363 1.00 92.19 88 ARG A C 1
ATOM 770 O O . ARG A 1 88 ? 4.255 -3.792 -17.410 1.00 92.19 88 ARG A O 1
ATOM 777 N N . LYS A 1 89 ? 3.127 -2.958 -15.674 1.00 95.50 89 LYS A N 1
ATOM 778 C CA . LYS A 1 89 ? 3.287 -1.547 -16.050 1.00 95.50 89 LYS A CA 1
ATOM 779 C C . LYS A 1 89 ? 3.883 -0.783 -14.865 1.00 95.50 89 LYS A C 1
ATOM 781 O O . LYS A 1 89 ? 3.171 0.003 -14.240 1.00 95.50 89 LYS A O 1
ATOM 786 N N . PRO A 1 90 ? 5.153 -1.043 -14.511 1.00 95.06 90 PRO A N 1
ATOM 787 C CA . PRO A 1 90 ? 5.770 -0.439 -13.339 1.00 95.06 90 PRO A CA 1
ATOM 788 C C . PRO A 1 90 ? 5.785 1.086 -13.456 1.00 95.06 90 PRO A C 1
ATOM 790 O O . PRO A 1 90 ? 6.025 1.648 -14.529 1.00 95.06 90 PRO A O 1
ATOM 793 N N . ILE A 1 91 ? 5.539 1.773 -12.340 1.00 93.75 91 ILE A N 1
ATOM 794 C CA . ILE A 1 91 ? 5.631 3.234 -12.296 1.00 93.75 91 ILE A CA 1
ATOM 795 C C . ILE A 1 91 ? 7.067 3.670 -12.604 1.00 93.75 91 ILE A C 1
ATOM 797 O O . ILE A 1 91 ? 8.036 3.124 -12.070 1.00 93.75 91 ILE A O 1
ATOM 801 N N . ASN A 1 92 ? 7.201 4.704 -13.438 1.00 93.06 92 ASN A N 1
ATOM 802 C CA . ASN A 1 92 ? 8.499 5.291 -13.734 1.00 93.06 92 ASN A CA 1
ATOM 803 C C . ASN A 1 92 ? 9.104 5.902 -12.459 1.00 93.06 92 ASN A C 1
ATOM 805 O O . ASN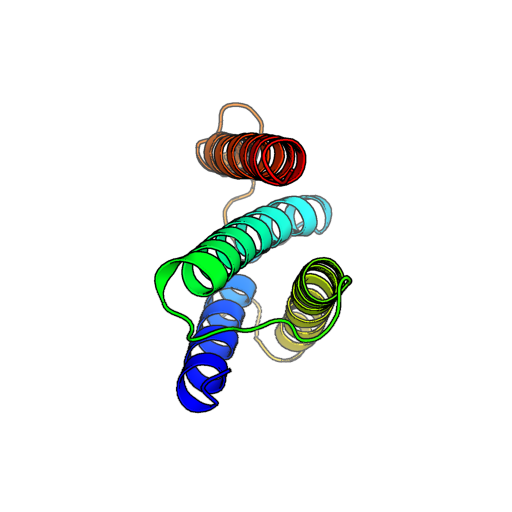 A 1 92 ? 8.554 6.827 -11.857 1.00 93.06 92 ASN A O 1
ATOM 809 N N . ILE A 1 93 ? 10.278 5.397 -12.085 1.00 92.69 93 ILE A N 1
ATOM 810 C CA . ILE A 1 93 ? 11.008 5.752 -10.862 1.00 92.69 93 ILE A CA 1
ATOM 811 C C . ILE A 1 93 ? 11.318 7.250 -10.780 1.00 92.69 93 ILE A C 1
ATOM 813 O O . ILE A 1 93 ? 11.442 7.786 -9.681 1.00 92.69 93 ILE A O 1
ATOM 817 N N . ASN A 1 94 ? 11.420 7.957 -11.907 1.00 92.62 94 ASN A N 1
ATOM 818 C CA . ASN A 1 94 ? 11.657 9.399 -11.890 1.00 92.62 94 ASN A CA 1
ATOM 819 C C . ASN A 1 94 ? 10.513 10.177 -11.219 1.00 92.62 94 ASN A C 1
ATOM 821 O O . ASN A 1 94 ? 10.781 11.208 -10.612 1.00 92.62 94 ASN A O 1
ATOM 825 N N . HIS A 1 95 ? 9.277 9.662 -11.227 1.00 93.25 95 HIS A N 1
ATOM 826 C CA . HIS A 1 95 ? 8.177 10.269 -10.469 1.00 93.25 95 HIS A CA 1
ATOM 827 C C . HIS A 1 95 ? 8.281 10.037 -8.958 1.00 93.25 95 HIS A C 1
ATOM 829 O O . HIS A 1 95 ? 7.666 10.778 -8.197 1.00 93.25 95 HIS A O 1
ATOM 835 N N . LEU A 1 96 ? 9.028 9.017 -8.526 1.00 92.44 96 LEU A N 1
ATOM 836 C CA . LEU A 1 96 ? 9.188 8.648 -7.116 1.00 92.44 96 LEU A CA 1
ATOM 837 C C . LEU A 1 96 ? 10.391 9.333 -6.459 1.00 92.44 96 LEU A C 1
ATOM 839 O O . LEU A 1 96 ? 10.488 9.359 -5.237 1.00 92.44 96 LEU A O 1
ATOM 843 N N . LYS A 1 97 ? 11.299 9.907 -7.253 1.00 92.00 97 LYS A N 1
ATOM 844 C CA . LYS A 1 97 ? 12.428 10.699 -6.755 1.00 92.00 97 LYS A CA 1
ATOM 845 C C . LYS A 1 97 ? 11.967 12.057 -6.227 1.00 92.00 97 LYS A C 1
ATOM 847 O O . LYS A 1 97 ? 10.920 12.565 -6.619 1.00 92.00 97 LYS A O 1
ATOM 852 N N . PHE A 1 98 ? 12.800 12.651 -5.373 1.00 90.69 98 PHE A N 1
ATOM 853 C CA . PHE A 1 98 ? 12.584 13.977 -4.796 1.00 90.69 98 PHE A CA 1
ATOM 854 C C . PHE A 1 98 ? 12.186 15.012 -5.861 1.00 90.69 98 PHE A C 1
ATOM 856 O O . PHE A 1 98 ? 12.792 15.065 -6.932 1.00 90.69 98 PHE A O 1
ATOM 863 N N . GLY A 1 99 ? 11.154 15.808 -5.571 1.00 90.06 99 GLY A N 1
ATOM 864 C CA . GLY A 1 99 ? 10.574 16.780 -6.507 1.00 90.06 99 GLY A CA 1
ATOM 865 C C . GLY A 1 99 ? 9.588 16.194 -7.530 1.00 90.06 99 GLY A C 1
ATOM 866 O O . GLY A 1 99 ? 8.898 16.948 -8.211 1.00 90.06 99 GLY A O 1
ATOM 867 N N . GLY A 1 100 ? 9.474 14.867 -7.632 1.00 94.62 100 GLY A N 1
ATOM 868 C CA . GLY A 1 100 ? 8.466 14.199 -8.451 1.00 94.62 100 GLY A CA 1
ATOM 869 C C . GLY A 1 100 ? 7.088 14.142 -7.782 1.00 94.62 100 GLY A C 1
ATOM 870 O O . GLY A 1 100 ? 6.964 14.121 -6.557 1.00 94.62 100 GLY A O 1
ATOM 871 N N . LEU A 1 101 ? 6.029 14.053 -8.594 1.00 94.06 101 LEU A N 1
ATOM 872 C CA . LEU A 1 101 ? 4.649 13.961 -8.099 1.00 94.06 101 LEU A CA 1
ATOM 873 C C . LEU A 1 101 ? 4.419 12.729 -7.208 1.00 94.06 101 LEU A C 1
ATOM 875 O O . LEU A 1 101 ? 3.778 12.829 -6.168 1.00 94.06 101 LEU A O 1
ATOM 879 N N . GLY A 1 102 ? 4.956 11.569 -7.590 1.00 93.75 102 GLY A N 1
ATOM 880 C CA . GLY A 1 102 ? 4.821 10.340 -6.806 1.00 93.75 102 GLY A CA 1
ATOM 881 C C . GLY A 1 102 ? 5.521 10.440 -5.452 1.00 93.75 102 GLY A C 1
ATOM 882 O O . GLY A 1 102 ? 4.972 9.999 -4.448 1.00 93.75 102 GLY A O 1
ATOM 883 N N . TRP A 1 103 ? 6.684 11.094 -5.399 1.00 95.25 103 TRP A N 1
ATOM 884 C CA . TRP A 1 103 ? 7.365 11.406 -4.142 1.00 95.25 103 TRP A CA 1
ATOM 885 C C . TRP A 1 103 ? 6.502 12.285 -3.233 1.00 95.25 103 TRP A C 1
ATOM 887 O O . TRP A 1 103 ? 6.345 11.963 -2.054 1.00 95.25 103 TRP A O 1
ATOM 897 N N . ALA A 1 104 ? 5.899 13.343 -3.785 1.00 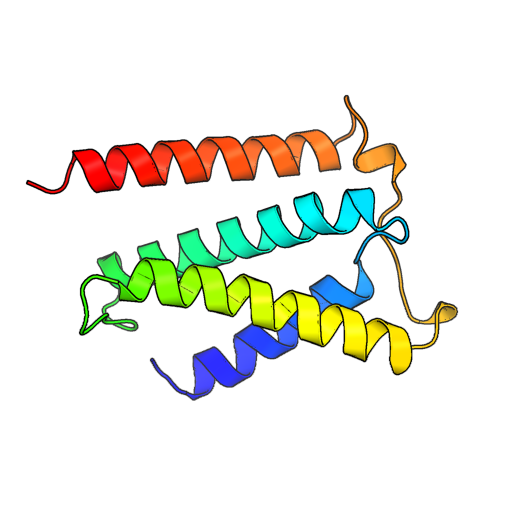95.94 104 ALA A N 1
ATOM 898 C CA . ALA A 1 104 ? 5.012 14.234 -3.040 1.00 95.94 104 ALA A CA 1
ATOM 899 C C . ALA A 1 104 ? 3.778 13.493 -2.498 1.00 95.94 104 ALA A C 1
ATOM 901 O O . ALA A 1 104 ? 3.440 13.660 -1.329 1.00 95.94 104 ALA A O 1
ATOM 902 N N . ILE A 1 105 ? 3.153 12.626 -3.305 1.00 96.12 105 ILE A N 1
ATOM 903 C CA . ILE A 1 105 ? 2.009 11.801 -2.882 1.00 96.12 105 ILE A CA 1
ATOM 904 C C . ILE A 1 105 ? 2.405 10.861 -1.741 1.00 96.12 105 ILE A C 1
ATOM 906 O O . ILE A 1 105 ? 1.708 10.813 -0.728 1.00 96.12 105 ILE A O 1
ATOM 910 N N . ILE A 1 106 ? 3.528 10.145 -1.876 1.00 96.12 106 ILE A N 1
ATOM 911 C CA . ILE A 1 106 ? 4.023 9.230 -0.838 1.00 96.12 106 ILE A CA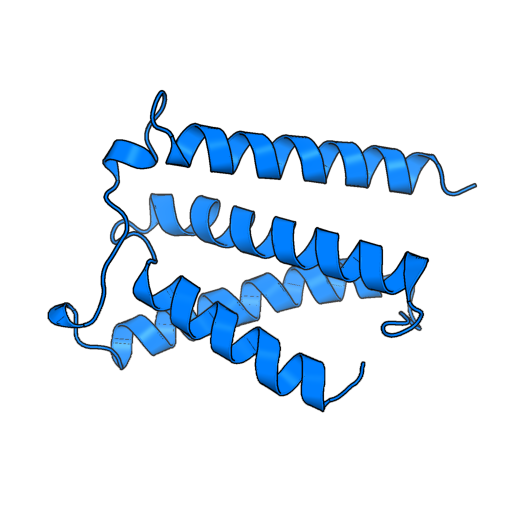 1
ATOM 912 C C . ILE A 1 106 ? 4.204 9.985 0.482 1.00 96.12 106 ILE A C 1
ATOM 914 O O . ILE A 1 106 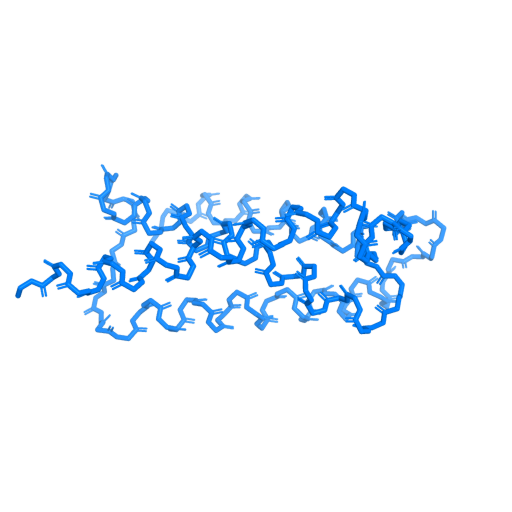? 3.675 9.566 1.509 1.00 96.12 106 ILE A O 1
ATOM 918 N N . HIS A 1 107 ? 4.904 11.122 0.456 1.00 96.19 107 HIS A N 1
ATOM 919 C CA . HIS A 1 107 ? 5.176 11.897 1.668 1.00 96.19 107 HIS A CA 1
ATOM 920 C C . HIS A 1 107 ? 3.901 12.479 2.263 1.00 96.19 107 HIS A C 1
ATOM 922 O O . HIS A 1 107 ? 3.701 12.375 3.468 1.00 96.19 107 HIS A O 1
ATOM 928 N N . PHE A 1 108 ? 3.024 13.040 1.432 1.00 96.94 108 PHE A N 1
ATOM 929 C CA . PHE A 1 108 ? 1.751 13.590 1.880 1.00 96.94 108 PHE A CA 1
ATOM 930 C C . PHE A 1 108 ? 0.916 12.539 2.615 1.00 96.94 108 PHE A C 1
ATOM 932 O O . PHE A 1 108 ? 0.486 12.784 3.741 1.00 96.94 108 PHE A O 1
ATOM 939 N N . VAL A 1 109 ? 0.743 11.355 2.019 1.00 97.44 109 VAL A N 1
ATOM 940 C CA . VAL A 1 109 ? -0.027 10.264 2.630 1.00 97.44 109 VAL A CA 1
ATOM 941 C C . VAL A 1 109 ? 0.610 9.820 3.941 1.00 97.44 109 VAL A C 1
ATOM 943 O O . VAL A 1 109 ? -0.088 9.737 4.951 1.00 97.44 109 VAL A O 1
ATOM 946 N N . LEU A 1 110 ? 1.916 9.541 3.947 1.00 95.69 110 LEU A N 1
ATOM 947 C CA . LEU A 1 110 ? 2.595 9.012 5.132 1.00 95.69 110 LEU A CA 1
ATOM 948 C C . LEU A 1 110 ? 2.599 10.019 6.282 1.00 95.69 110 LEU A C 1
ATOM 950 O O . LEU A 1 110 ? 2.225 9.662 7.394 1.00 95.69 110 LEU A O 1
ATOM 954 N N . ILE A 1 111 ? 2.949 11.279 6.013 1.00 96.38 111 ILE A N 1
ATOM 955 C CA . ILE A 1 111 ? 2.920 12.350 7.014 1.00 96.38 111 ILE A CA 1
ATOM 956 C C . ILE A 1 111 ? 1.501 12.474 7.566 1.00 96.38 111 ILE A C 1
ATOM 958 O O . ILE A 1 111 ? 1.295 12.304 8.766 1.00 96.38 111 ILE A O 1
ATOM 962 N N . LEU A 1 112 ? 0.510 12.696 6.700 1.00 96.19 112 LEU A N 1
ATOM 963 C CA . LEU A 1 112 ? -0.862 12.934 7.134 1.00 96.19 112 LEU A CA 1
ATOM 964 C C . LEU A 1 112 ? -1.388 11.789 8.006 1.00 96.19 112 LEU A C 1
ATOM 966 O O . LEU A 1 112 ? -1.897 12.024 9.096 1.00 96.19 112 LEU A O 1
ATOM 970 N N . THR A 1 113 ? -1.235 10.548 7.556 1.00 94.62 113 THR A N 1
ATOM 971 C CA . THR A 1 113 ? -1.772 9.382 8.271 1.00 94.62 113 THR A CA 1
ATOM 972 C C . THR A 1 113 ? -1.027 9.074 9.570 1.00 94.62 113 THR A C 1
ATOM 974 O O . THR A 1 113 ? -1.676 8.695 10.542 1.00 94.62 113 THR A O 1
ATOM 977 N N . ILE A 1 114 ? 0.294 9.281 9.643 1.00 92.69 114 ILE A N 1
ATOM 978 C CA . ILE A 1 114 ? 1.058 9.111 10.891 1.00 92.69 114 ILE A CA 1
ATOM 979 C C . ILE A 1 114 ? 0.642 10.166 11.921 1.00 92.69 114 ILE A C 1
ATOM 981 O O . ILE A 1 114 ? 0.359 9.820 13.069 1.00 92.69 114 ILE A O 1
ATOM 985 N N . PHE A 1 115 ? 0.551 11.438 11.518 1.00 94.25 115 PHE A N 1
ATOM 986 C CA . PHE A 1 115 ? 0.132 12.513 12.423 1.00 94.25 115 PHE A CA 1
ATOM 987 C C . PHE A 1 115 ? -1.325 12.353 12.865 1.00 94.25 115 PHE A C 1
ATOM 989 O O . PHE A 1 115 ? -1.614 12.503 14.051 1.00 94.25 115 PHE A O 1
ATOM 996 N N . LEU A 1 116 ? -2.232 11.992 11.952 1.00 90.94 116 LEU A N 1
ATOM 997 C CA . LEU A 1 116 ? -3.625 11.700 12.300 1.00 90.94 116 LEU A CA 1
ATOM 998 C C . LEU A 1 116 ? -3.737 10.494 13.233 1.00 90.94 116 LEU A C 1
ATOM 1000 O O . LEU A 1 116 ? -4.498 10.553 14.193 1.00 90.94 116 LEU A O 1
ATOM 1004 N N . GLY A 1 117 ? -2.968 9.428 12.994 1.00 87.31 117 GLY A N 1
ATOM 1005 C CA . GLY A 1 117 ? -2.923 8.264 13.877 1.00 87.31 117 GLY A CA 1
ATOM 1006 C C . GLY A 1 117 ? -2.438 8.629 15.280 1.00 87.31 117 GLY A C 1
ATOM 1007 O O . GLY A 1 117 ? -3.066 8.246 16.266 1.00 87.31 117 GLY A O 1
ATOM 1008 N N . GLY A 1 118 ? -1.374 9.431 15.376 1.00 86.88 118 GLY A N 1
ATOM 1009 C CA . GLY A 1 118 ? -0.864 9.941 16.650 1.00 86.88 118 GLY A CA 1
ATOM 1010 C C . GLY A 1 118 ? -1.875 10.825 17.384 1.00 86.88 118 GLY A C 1
ATOM 1011 O O . GLY A 1 118 ? -2.124 10.616 18.569 1.00 86.88 118 GLY A O 1
ATOM 1012 N N . TYR A 1 119 ? -2.504 11.769 16.678 1.00 90.38 119 TYR A N 1
ATOM 1013 C CA . TYR A 1 119 ? -3.554 12.623 17.239 1.00 90.38 119 TYR A CA 1
ATOM 1014 C C . TYR A 1 119 ? -4.754 11.805 17.725 1.00 90.38 119 TYR A C 1
ATOM 1016 O O . TYR A 1 119 ? -5.211 11.994 18.850 1.00 90.38 119 TYR A O 1
ATOM 1024 N N . TYR A 1 120 ? -5.231 10.864 16.906 1.00 84.75 120 TYR A N 1
ATOM 1025 C CA . TYR A 1 120 ? -6.337 9.979 17.254 1.00 84.75 120 TYR A CA 1
ATOM 1026 C C . TYR A 1 120 ? -6.032 9.204 18.537 1.00 84.75 120 TYR A C 1
ATOM 1028 O O . TYR A 1 120 ? -6.806 9.290 19.488 1.00 84.75 120 TYR A O 1
ATOM 1036 N N . LEU A 1 121 ? -4.876 8.537 18.612 1.00 82.44 121 LEU A N 1
ATOM 1037 C CA . LEU A 1 121 ? -4.467 7.792 19.804 1.00 82.44 121 LEU A CA 1
ATOM 1038 C C . LEU A 1 121 ? -4.321 8.690 21.039 1.00 82.44 121 LEU A C 1
ATOM 1040 O O . LEU A 1 121 ? -4.764 8.301 22.113 1.00 82.44 121 LEU A O 1
ATOM 1044 N N . GLY A 1 122 ? -3.758 9.893 20.894 1.00 86.25 122 GLY A N 1
ATOM 1045 C CA . GLY A 1 122 ? -3.638 10.853 21.998 1.00 86.25 122 GLY A CA 1
ATOM 1046 C C . GLY A 1 122 ? -4.970 11.463 22.452 1.00 86.25 122 GLY A C 1
ATOM 1047 O O . GLY A 1 122 ? -5.064 11.960 23.572 1.00 86.25 122 GLY A O 1
ATOM 1048 N N . SER A 1 123 ? -5.999 11.432 21.602 1.00 86.88 123 SER A N 1
ATOM 1049 C CA . SER A 1 123 ? -7.346 11.924 21.922 1.00 86.88 123 SER A CA 1
ATOM 1050 C C . SER A 1 123 ? -8.235 10.887 22.619 1.00 86.88 123 SER A C 1
ATOM 1052 O O . SER A 1 123 ? -9.260 11.257 23.197 1.00 86.88 123 SER A O 1
ATOM 1054 N N . LEU A 1 124 ? -7.852 9.604 22.582 1.00 80.50 124 LEU A N 1
ATOM 1055 C CA . LEU A 1 124 ? -8.530 8.540 23.319 1.00 80.50 124 LEU A CA 1
ATOM 1056 C C . LEU A 1 124 ? -8.213 8.715 24.812 1.00 80.50 124 LEU A C 1
ATOM 1058 O O . LEU A 1 124 ? -7.085 8.485 25.242 1.00 80.50 124 LEU A O 1
ATOM 1062 N N . LYS A 1 125 ? -9.205 9.182 25.575 1.00 57.97 125 LYS A N 1
ATOM 1063 C CA . LYS A 1 125 ? -9.148 9.283 27.039 1.00 57.97 125 LYS A CA 1
ATOM 1064 C C . LYS A 1 125 ? -9.275 7.921 27.709 1.00 57.97 125 LYS A C 1
ATOM 1066 O O . LYS A 1 125 ? -10.098 7.111 27.224 1.00 57.97 125 LYS A O 1
#

InterPro domains:
  IPR048147 CBO0543-like [NF041644] (3-72)

Radius of gyration: 15.83 Å; chains: 1; bounding box: 34×32×48 Å